Protein AF-A0A4S3M670-F1 (afdb_monomer)

Secondary structure (DSSP, 8-state):
------------------TT---HHHHHHHHHHHHTTT----HHHHHHHHHHHHHH-SS---HHHHHHHHHHHHHHS-HHHHHHHHHHHS-HHHHHHHHHHHHHHHGGGS---HHHHHHHHHHHHHHT--HHHHHHHHHHHHHHHHHHHHHHTT--

Nearest PDB structures (foldseek):
  2h5n-assembly1_B  TM=5.490E-01  e=9.319E-02  Porphyromonas gingivalis
  2h5n-assembly1_A  TM=4.723E-01  e=5.694E-02  Porphyromonas gingivalis
  7d5s-assembly1_A5  TM=3.230E-01  e=1.269E+00  Saccharomyces cerevisiae S288C
  4tth-assembly1_A  TM=3.029E-01  e=6.138E+00  Herpesvirus saimiri (strain 11)

Foldseek 3Di:
DDDDDDPPPPPPPPPPPLPLPDALLLLLVLLLCQLVPVDPDDPVLVVVSQVVSCVVDVDRDDVVVSSVSSVVDVVVDPPLSSLLSSLVNHDLVCLLVSLLVSLLSQCQVVDRDPSNVVSSVSSCVSSVHDPVSSVVSNVVSNVVNVVVVVVVVVVD

Solvent-accessible surface area (backbone atoms only — not comparable to full-atom values): 9397 Å² total; per-residue (Å²): 139,82,80,88,79,81,83,77,79,76,76,75,77,77,78,71,71,54,89,75,80,56,53,51,56,53,23,57,50,45,51,50,46,60,49,62,66,75,55,87,73,50,72,67,53,52,50,53,51,51,60,49,42,48,75,80,33,93,64,90,77,62,60,74,68,46,46,57,55,47,52,53,46,57,72,77,39,60,65,72,59,53,50,50,36,28,56,68,56,36,57,73,93,45,45,69,58,51,52,49,44,50,51,40,61,53,39,66,81,78,55,80,51,73,72,37,49,53,46,52,52,50,52,35,58,73,69,68,54,53,69,68,59,51,49,52,45,51,51,53,38,46,52,52,45,56,53,52,56,61,52,58,67,73,78,109

Structure (mmCIF, N/CA/C/O backbone):
data_AF-A0A4S3M670-F1
#
_entry.id   AF-A0A4S3M670-F1
#
loop_
_atom_site.group_PDB
_atom_site.id
_atom_site.type_symbol
_atom_site.label_atom_id
_atom_site.label_alt_id
_atom_site.label_comp_id
_atom_site.label_asym_id
_atom_site.label_entity_id
_atom_site.label_seq_id
_atom_site.pdbx_PDB_ins_code
_atom_site.Cartn_x
_atom_site.Cartn_y
_atom_site.Cartn_z
_atom_site.occupancy
_atom_site.B_iso_or_equiv
_atom_site.auth_seq_id
_atom_site.auth_comp_id
_atom_site.auth_asym_id
_atom_site.auth_atom_id
_atom_site.pdbx_PDB_model_num
ATOM 1 N N . MET A 1 1 ? -52.911 6.365 20.180 1.00 39.25 1 MET A N 1
ATOM 2 C CA . MET A 1 1 ? -53.461 5.958 18.875 1.00 39.25 1 MET A CA 1
ATOM 3 C C . MET A 1 1 ? -52.825 6.844 17.818 1.00 39.25 1 MET A C 1
ATOM 5 O O . MET A 1 1 ? -53.442 7.804 17.391 1.00 39.25 1 MET A O 1
ATOM 9 N N . ASP A 1 2 ? -51.511 6.790 17.601 1.00 36.81 2 ASP A N 1
ATOM 10 C CA . ASP A 1 2 ? -50.603 5.677 17.227 1.00 36.81 2 ASP A CA 1
ATOM 11 C C . ASP A 1 2 ? -50.295 5.711 15.724 1.00 36.81 2 ASP A C 1
ATOM 13 O O . ASP A 1 2 ? -51.214 5.761 14.911 1.00 36.81 2 ASP A O 1
ATOM 17 N N . GLY A 1 3 ? -48.997 5.630 15.402 1.00 34.16 3 GLY A N 1
ATOM 18 C CA . GLY A 1 3 ? -48.425 5.399 14.067 1.00 34.16 3 GLY A CA 1
ATOM 19 C C . GLY A 1 3 ? -48.052 6.694 13.345 1.00 34.16 3 GLY A C 1
ATOM 20 O O . GLY A 1 3 ? -48.911 7.340 12.766 1.00 34.16 3 GLY A O 1
ATOM 21 N N . ASP A 1 4 ? -46.827 7.219 13.391 1.00 45.38 4 ASP A N 1
ATOM 22 C CA . ASP A 1 4 ? -45.520 6.602 13.117 1.00 45.38 4 ASP A CA 1
ATOM 23 C C . ASP A 1 4 ? -45.454 5.927 11.737 1.00 45.38 4 ASP A C 1
ATOM 25 O O . ASP A 1 4 ? -45.804 4.759 11.581 1.00 45.38 4 ASP A O 1
ATOM 29 N N . GLN A 1 5 ? -44.994 6.676 10.729 1.00 40.50 5 GLN A N 1
ATOM 30 C CA . GLN A 1 5 ? -44.305 6.116 9.566 1.00 40.50 5 GLN A CA 1
ATOM 31 C C . GLN A 1 5 ? -43.136 7.026 9.187 1.00 40.50 5 GLN A C 1
ATOM 33 O O . GLN A 1 5 ? -43.223 7.905 8.330 1.00 40.50 5 GLN A O 1
ATOM 38 N N . MET A 1 6 ? -42.014 6.776 9.861 1.00 40.06 6 MET A N 1
ATOM 39 C CA . MET A 1 6 ? -40.680 7.095 9.374 1.00 40.06 6 MET A CA 1
ATOM 40 C C . MET A 1 6 ? -40.505 6.628 7.921 1.00 40.06 6 MET A C 1
ATOM 42 O O . MET A 1 6 ? -40.599 5.437 7.615 1.00 40.06 6 MET A O 1
ATOM 46 N N . SER A 1 7 ? -40.170 7.575 7.044 1.00 40.78 7 SER A N 1
ATOM 47 C CA . SER A 1 7 ? -39.572 7.296 5.742 1.00 40.78 7 SER A CA 1
ATOM 48 C C . SER A 1 7 ? -38.241 6.576 5.963 1.00 40.78 7 SER A C 1
ATOM 50 O O . SER A 1 7 ? -37.234 7.179 6.342 1.00 40.78 7 SER A O 1
ATOM 52 N N . LYS A 1 8 ? -38.248 5.255 5.778 1.00 38.00 8 LYS A N 1
ATOM 53 C CA . LYS A 1 8 ? -37.035 4.445 5.704 1.00 38.00 8 LYS A CA 1
ATOM 54 C C . LYS A 1 8 ? -36.347 4.781 4.387 1.00 38.00 8 LYS A C 1
ATOM 56 O O . LYS A 1 8 ? -36.668 4.213 3.346 1.00 38.00 8 LYS A O 1
ATOM 61 N N . ASN A 1 9 ? -35.392 5.705 4.448 1.00 37.16 9 ASN A N 1
ATOM 62 C CA . ASN A 1 9 ? -34.363 5.824 3.428 1.00 37.16 9 ASN A CA 1
ATOM 63 C C . ASN A 1 9 ? -33.608 4.493 3.384 1.00 37.16 9 ASN A C 1
ATOM 65 O O . ASN A 1 9 ? -32.710 4.240 4.187 1.00 37.16 9 ASN A O 1
ATOM 69 N N . ASN A 1 10 ? -34.005 3.629 2.452 1.00 33.03 10 ASN A N 1
ATOM 70 C CA . ASN A 1 10 ? -33.208 2.495 2.027 1.00 33.03 10 ASN A CA 1
ATOM 71 C C . ASN A 1 10 ? -31.921 3.062 1.422 1.00 33.03 10 ASN A C 1
ATOM 73 O O . ASN A 1 10 ? -31.874 3.405 0.243 1.00 33.03 10 ASN A O 1
ATOM 77 N N . MET A 1 11 ? -30.882 3.195 2.250 1.00 33.22 11 MET A N 1
ATOM 78 C CA . MET A 1 11 ? -29.506 3.272 1.779 1.00 33.22 11 MET A CA 1
ATOM 79 C C . MET A 1 11 ? -29.240 1.978 1.024 1.00 33.22 11 MET A C 1
ATOM 81 O O . MET A 1 11 ? -28.947 0.939 1.614 1.00 33.22 11 MET A O 1
ATOM 85 N N . THR A 1 12 ? -29.398 2.042 -0.292 1.00 31.69 12 THR A N 1
ATOM 86 C CA . THR A 1 12 ? -28.941 1.026 -1.225 1.00 31.69 12 THR A CA 1
ATOM 87 C C . THR A 1 12 ? -27.448 0.864 -0.989 1.00 31.69 12 THR A C 1
ATOM 89 O O . THR A 1 12 ? -26.640 1.660 -1.462 1.00 31.69 12 THR A O 1
ATOM 92 N N . THR A 1 13 ? -27.068 -0.133 -0.194 1.00 35.38 13 THR A N 1
ATOM 93 C CA . THR A 1 13 ? -25.680 -0.559 -0.087 1.00 35.38 13 THR A CA 1
ATOM 94 C C . THR A 1 13 ? -25.343 -1.155 -1.444 1.00 35.38 13 THR A C 1
ATOM 96 O O . THR A 1 13 ? -25.635 -2.320 -1.715 1.00 35.38 13 THR A O 1
ATOM 99 N N . ILE A 1 14 ? -24.820 -0.326 -2.347 1.00 32.34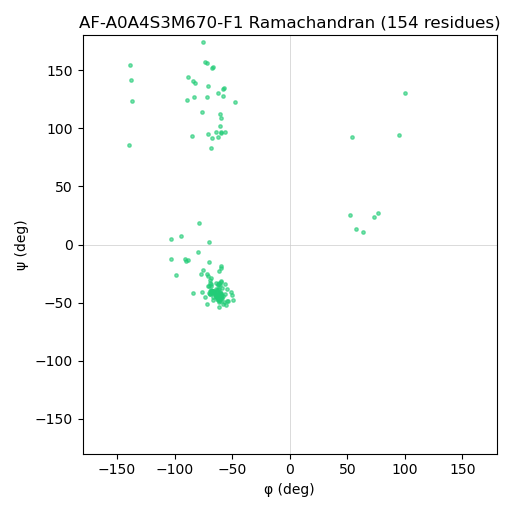 14 ILE A N 1
ATOM 100 C CA . ILE A 1 14 ? -24.240 -0.799 -3.595 1.00 32.34 14 ILE A CA 1
ATOM 101 C C . ILE A 1 14 ? -23.045 -1.644 -3.160 1.00 32.34 14 ILE A C 1
ATOM 103 O O . ILE A 1 14 ? -21.981 -1.121 -2.840 1.00 32.34 14 ILE A O 1
ATOM 107 N N . LYS A 1 15 ? -23.240 -2.963 -3.081 1.00 38.28 15 LYS A N 1
ATOM 108 C CA . LYS A 1 15 ? -22.137 -3.919 -3.050 1.00 38.28 15 LYS A CA 1
ATOM 109 C C . LYS A 1 15 ? -21.497 -3.863 -4.428 1.00 38.28 15 LYS A C 1
ATOM 111 O O . LYS A 1 15 ? -21.843 -4.643 -5.313 1.00 38.28 15 LYS A O 1
ATOM 116 N N . VAL A 1 16 ? -20.623 -2.882 -4.624 1.00 41.97 16 VAL A N 1
ATOM 117 C CA . VAL A 1 16 ? -19.669 -2.902 -5.725 1.00 41.97 16 VAL A CA 1
ATOM 118 C C . VAL A 1 16 ? -18.850 -4.164 -5.476 1.00 41.97 16 VAL A C 1
ATOM 120 O O . VAL A 1 16 ? -18.161 -4.265 -4.464 1.00 41.97 16 VAL A O 1
ATOM 123 N N . SER A 1 17 ? -19.040 -5.195 -6.300 1.00 44.81 17 SER A N 1
ATOM 124 C CA . SER A 1 17 ? -18.103 -6.316 -6.275 1.00 44.81 17 SER A CA 1
ATOM 125 C C . SER A 1 17 ? -16.742 -5.746 -6.672 1.00 44.81 17 SER A C 1
ATOM 127 O O . SER A 1 17 ? -16.700 -5.015 -7.666 1.00 44.81 17 SER A O 1
ATOM 129 N N . PRO A 1 18 ? -15.665 -6.019 -5.917 1.00 56.28 18 PRO A N 1
ATOM 130 C CA . PRO A 1 18 ? -14.344 -5.535 -6.290 1.00 56.28 18 PRO A CA 1
ATOM 131 C C . PRO A 1 18 ? -14.030 -6.079 -7.686 1.00 56.28 18 PRO A C 1
ATOM 133 O O . PRO A 1 18 ? -14.181 -7.282 -7.919 1.00 56.28 18 PRO A O 1
ATOM 136 N N . LEU A 1 19 ? -13.645 -5.213 -8.633 1.00 58.41 19 LEU A N 1
ATOM 137 C CA . LEU A 1 19 ? -13.409 -5.633 -10.023 1.00 58.41 19 LEU A CA 1
ATOM 138 C C . LEU A 1 19 ? -12.324 -6.698 -10.139 1.00 58.41 19 LEU A C 1
ATOM 140 O O . LEU A 1 19 ? -12.238 -7.393 -11.145 1.00 58.41 19 LEU A O 1
ATOM 144 N N . CYS A 1 20 ? -11.481 -6.796 -9.122 1.00 64.56 20 CYS A N 1
ATOM 145 C CA . CYS A 1 20 ? -10.234 -7.514 -9.187 1.00 64.56 20 CYS A CA 1
ATOM 146 C C . CYS A 1 20 ? -10.341 -9.004 -8.825 1.00 64.56 20 CYS A C 1
ATOM 148 O O . CYS A 1 20 ? -9.400 -9.751 -9.085 1.00 64.56 20 CYS A O 1
ATOM 150 N N . GLY A 1 21 ? -11.461 -9.462 -8.241 1.00 76.19 21 GLY A N 1
ATOM 151 C CA . GLY A 1 21 ? -11.602 -10.860 -7.801 1.00 76.19 21 GLY A CA 1
ATOM 152 C C . GLY A 1 21 ? -10.453 -11.324 -6.894 1.00 76.19 21 GLY A C 1
ATOM 153 O O . GLY A 1 21 ? -10.124 -12.510 -6.889 1.00 76.19 21 GLY A O 1
ATOM 154 N N . LEU A 1 22 ? -9.805 -10.376 -6.208 1.00 82.19 22 LEU A N 1
ATOM 155 C CA . LEU A 1 22 ? -8.671 -10.629 -5.333 1.00 82.19 22 LEU A CA 1
ATOM 156 C C . LEU A 1 22 ? -9.171 -11.039 -3.958 1.00 82.19 22 LEU A C 1
ATOM 158 O O . LEU A 1 22 ? -10.131 -10.460 -3.440 1.00 82.19 22 LEU A O 1
ATOM 162 N N . ASP A 1 23 ? -8.489 -12.003 -3.355 1.00 86.06 23 ASP A N 1
ATOM 163 C CA . ASP A 1 23 ? -8.567 -12.169 -1.910 1.00 86.06 23 ASP A CA 1
ATOM 164 C C . ASP A 1 23 ? -7.750 -11.084 -1.177 1.00 86.06 23 ASP A C 1
ATOM 166 O O . ASP A 1 23 ? -7.082 -10.243 -1.780 1.00 86.06 23 ASP A O 1
ATOM 170 N N . GLU A 1 24 ? -7.833 -11.062 0.154 1.00 85.00 24 GLU A N 1
ATOM 171 C CA . GLU A 1 24 ? -7.149 -10.057 0.975 1.00 85.00 24 GLU A CA 1
ATOM 172 C C . GLU A 1 24 ? -5.619 -10.106 0.833 1.00 85.00 24 GLU A C 1
ATOM 174 O O . GLU A 1 24 ? -4.969 -9.061 0.866 1.00 85.00 24 GLU A O 1
ATOM 179 N N . GLN A 1 25 ? -5.035 -11.288 0.638 1.00 82.94 25 GLN A N 1
ATOM 180 C CA . GLN A 1 25 ? -3.592 -11.456 0.482 1.00 82.94 25 GLN A CA 1
ATOM 181 C C . GLN A 1 25 ? -3.133 -10.952 -0.886 1.00 82.94 25 GLN A C 1
ATOM 183 O O . GLN A 1 25 ? -2.151 -10.213 -0.987 1.00 82.94 25 GLN A O 1
ATOM 188 N N . GLU A 1 26 ? -3.874 -11.315 -1.929 1.00 85.38 26 GLU A N 1
ATOM 189 C CA . GLU A 1 26 ? -3.654 -10.840 -3.286 1.00 85.38 26 GLU A CA 1
ATOM 190 C C . GLU A 1 26 ? -3.840 -9.320 -3.386 1.00 85.38 26 GLU A C 1
ATOM 192 O O . GLU A 1 26 ? -3.055 -8.661 -4.059 1.00 85.38 26 GLU A O 1
ATOM 197 N N . ALA A 1 27 ? -4.816 -8.739 -2.681 1.00 88.62 27 ALA A N 1
ATOM 198 C CA . ALA A 1 27 ? -5.033 -7.292 -2.637 1.00 88.62 27 ALA A CA 1
ATOM 199 C C . ALA A 1 27 ? -3.846 -6.543 -2.009 1.00 88.62 27 ALA A C 1
ATOM 201 O O . ALA A 1 27 ? -3.379 -5.548 -2.563 1.00 88.62 27 ALA A O 1
ATOM 202 N N . ILE A 1 28 ? -3.315 -7.040 -0.885 1.00 87.81 28 ILE A N 1
ATOM 203 C CA . ILE A 1 28 ? -2.117 -6.474 -0.239 1.00 87.81 28 ILE A CA 1
ATOM 204 C C . ILE A 1 28 ? -0.917 -6.530 -1.192 1.00 87.81 28 ILE A C 1
ATOM 206 O O . ILE A 1 28 ? -0.179 -5.554 -1.330 1.00 87.81 28 ILE A O 1
ATOM 210 N N . MET A 1 29 ? -0.743 -7.660 -1.877 1.00 85.44 29 MET A N 1
ATOM 211 C CA . MET A 1 29 ? 0.348 -7.842 -2.828 1.00 85.44 29 MET A CA 1
ATOM 212 C C . MET A 1 29 ? 0.198 -7.004 -4.094 1.00 85.44 29 MET A C 1
ATOM 214 O O . MET A 1 29 ? 1.192 -6.495 -4.605 1.00 85.44 29 MET A O 1
ATOM 218 N N . CYS A 1 30 ? -1.028 -6.814 -4.574 1.00 87.75 30 CYS A N 1
ATOM 219 C CA . CYS A 1 30 ? -1.314 -5.959 -5.717 1.00 87.75 30 CYS A CA 1
ATOM 220 C C . CYS A 1 30 ? -0.945 -4.499 -5.413 1.00 87.75 30 CYS A C 1
ATOM 222 O O . CYS A 1 30 ? -0.296 -3.856 -6.232 1.00 87.75 30 CYS A O 1
ATOM 224 N N . LEU A 1 31 ? -1.256 -3.998 -4.210 1.00 89.50 31 LEU A N 1
ATOM 225 C CA . LEU A 1 31 ? -0.841 -2.654 -3.785 1.00 89.50 31 LEU A CA 1
ATOM 226 C C . LEU A 1 31 ? 0.683 -2.493 -3.781 1.00 89.50 31 LEU A C 1
ATOM 228 O O . LEU A 1 31 ? 1.190 -1.506 -4.304 1.00 89.50 31 LEU A O 1
ATOM 232 N N . ALA A 1 32 ? 1.415 -3.475 -3.249 1.00 85.12 32 ALA A N 1
ATOM 233 C CA . ALA A 1 32 ? 2.877 -3.465 -3.287 1.00 85.12 32 ALA A CA 1
ATOM 234 C C . ALA A 1 32 ? 3.421 -3.455 -4.726 1.00 85.12 32 ALA A C 1
ATOM 236 O O . ALA A 1 32 ? 4.352 -2.716 -5.035 1.00 85.12 32 ALA A O 1
ATOM 237 N N . TYR A 1 33 ? 2.804 -4.237 -5.616 1.00 83.44 33 TYR A N 1
ATOM 238 C CA . TYR A 1 33 ? 3.172 -4.315 -7.031 1.00 83.44 33 TYR A CA 1
ATOM 239 C C . TYR A 1 33 ? 2.968 -2.998 -7.784 1.00 83.44 33 TYR A C 1
ATOM 241 O O . TYR A 1 33 ? 3.791 -2.637 -8.624 1.00 83.44 33 TYR A O 1
ATOM 249 N N . ILE A 1 34 ? 1.898 -2.267 -7.467 1.00 85.88 34 ILE A N 1
ATOM 250 C CA . ILE A 1 34 ? 1.614 -0.959 -8.067 1.00 85.88 34 ILE A CA 1
ATOM 251 C C . ILE A 1 34 ? 2.654 0.074 -7.646 1.00 85.88 34 ILE A C 1
ATOM 253 O O . ILE A 1 34 ? 3.171 0.796 -8.495 1.00 85.88 34 ILE A O 1
ATOM 257 N N . ILE A 1 35 ? 2.955 0.138 -6.348 1.00 82.56 35 ILE A N 1
ATOM 258 C CA . ILE A 1 35 ? 3.837 1.170 -5.802 1.00 82.56 35 ILE A CA 1
ATOM 259 C C . ILE A 1 35 ? 5.264 0.998 -6.319 1.00 82.56 35 ILE A C 1
ATOM 261 O O . ILE A 1 35 ? 5.865 1.975 -6.737 1.00 82.56 35 ILE A O 1
ATOM 265 N N . MET A 1 36 ? 5.774 -0.232 -6.401 1.00 74.62 36 MET A N 1
ATOM 266 C CA . MET A 1 36 ? 7.133 -0.493 -6.895 1.00 74.62 36 MET A CA 1
ATOM 267 C C . MET A 1 36 ? 7.271 -0.455 -8.429 1.00 74.62 36 MET A C 1
ATOM 269 O O . MET A 1 36 ? 8.214 -1.004 -8.997 1.00 74.62 36 MET A O 1
ATOM 273 N N . GLY A 1 37 ? 6.312 0.152 -9.130 1.00 67.31 37 GLY A N 1
ATOM 274 C CA . GLY A 1 37 ? 6.502 0.581 -10.514 1.00 67.31 37 GLY A CA 1
ATOM 275 C C . GLY A 1 37 ? 6.540 -0.521 -11.577 1.00 67.31 37 GLY A C 1
ATOM 276 O O . GLY A 1 37 ? 7.077 -0.302 -12.660 1.00 67.31 37 GLY A O 1
ATOM 277 N N . THR A 1 38 ? 5.950 -1.701 -11.352 1.00 60.97 38 THR A N 1
ATOM 278 C CA . THR A 1 38 ? 5.971 -2.845 -12.307 1.00 60.97 38 THR A CA 1
ATOM 279 C C . THR A 1 38 ? 7.373 -3.329 -12.706 1.00 60.97 38 THR A C 1
ATOM 281 O O . THR A 1 38 ? 7.529 -4.096 -13.660 1.00 60.97 38 THR A O 1
ATOM 284 N N . HIS A 1 39 ? 8.412 -2.895 -11.993 1.00 53.91 39 HIS A N 1
ATOM 285 C CA . HIS A 1 39 ? 9.781 -3.313 -12.253 1.00 53.91 39 HIS A CA 1
ATOM 286 C C . HIS A 1 39 ? 9.973 -4.775 -11.822 1.00 53.91 39 HIS A C 1
ATOM 288 O O . HIS A 1 39 ? 9.233 -5.303 -10.988 1.00 53.91 39 HIS A O 1
ATOM 294 N N . ASN A 1 40 ? 10.962 -5.457 -12.406 1.00 58.31 40 ASN A N 1
ATOM 295 C CA . ASN A 1 40 ? 11.312 -6.808 -11.975 1.00 58.31 40 ASN A CA 1
ATOM 296 C C . ASN A 1 40 ? 11.742 -6.763 -10.508 1.00 58.31 40 ASN A C 1
ATOM 298 O O . ASN A 1 40 ? 12.791 -6.205 -10.196 1.00 58.31 40 ASN A O 1
ATOM 302 N N . PHE A 1 41 ? 10.939 -7.371 -9.639 1.00 60.97 41 PHE A N 1
ATOM 303 C CA . PHE A 1 41 ? 11.259 -7.508 -8.229 1.00 60.97 41 PHE A CA 1
ATOM 304 C C . PHE A 1 41 ? 12.594 -8.236 -8.077 1.00 60.97 41 PHE A C 1
ATOM 306 O O . PHE A 1 41 ? 12.827 -9.283 -8.695 1.00 60.97 41 PHE A O 1
ATOM 313 N N . THR A 1 42 ? 13.452 -7.724 -7.207 1.00 66.75 42 THR A N 1
ATOM 314 C CA . THR A 1 42 ? 14.607 -8.472 -6.720 1.00 66.75 42 THR A CA 1
ATOM 315 C C . THR A 1 42 ? 14.140 -9.658 -5.865 1.00 66.75 42 THR A C 1
ATOM 317 O O . THR A 1 42 ? 13.077 -9.607 -5.234 1.00 66.75 42 THR A O 1
ATOM 320 N N . PRO A 1 43 ? 14.917 -10.752 -5.785 1.00 65.38 43 PRO A N 1
ATOM 321 C CA . PRO A 1 43 ? 14.596 -11.859 -4.889 1.00 65.38 43 PRO A CA 1
ATOM 322 C C . PRO A 1 43 ? 14.447 -11.435 -3.418 1.00 65.38 43 PRO A C 1
ATOM 324 O O . PRO A 1 43 ? 13.617 -12.005 -2.707 1.00 65.38 43 PRO A O 1
ATOM 327 N N . GLU A 1 44 ? 15.213 -10.442 -2.942 1.00 66.38 44 GLU A N 1
ATOM 328 C CA . GLU A 1 44 ? 15.055 -9.915 -1.580 1.00 66.38 44 GLU A CA 1
ATOM 329 C C . GLU A 1 44 ? 13.692 -9.253 -1.363 1.00 66.38 44 GLU A C 1
ATOM 331 O O . GLU A 1 44 ? 13.046 -9.507 -0.341 1.00 66.38 44 GLU A O 1
ATOM 336 N N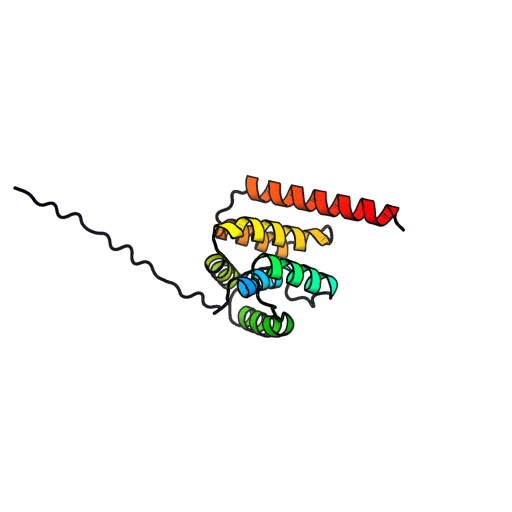 . GLU A 1 45 ? 13.227 -8.457 -2.327 1.00 66.88 45 GLU A N 1
ATOM 337 C CA . GLU A 1 45 ? 11.904 -7.840 -2.282 1.00 66.88 45 GLU A CA 1
ATOM 338 C C . GLU A 1 45 ? 10.828 -8.921 -2.250 1.00 66.88 45 GLU A C 1
ATOM 340 O O . GLU A 1 45 ? 10.046 -8.959 -1.300 1.00 66.88 45 GLU A O 1
ATOM 345 N N . ILE A 1 46 ? 10.833 -9.861 -3.207 1.00 68.75 46 ILE A N 1
ATOM 346 C CA . ILE A 1 46 ? 9.875 -10.983 -3.258 1.00 68.75 46 ILE A CA 1
ATOM 347 C C . ILE A 1 46 ? 9.799 -11.691 -1.900 1.00 68.75 46 ILE A C 1
ATOM 349 O O . ILE A 1 46 ? 8.708 -11.898 -1.369 1.00 68.75 46 ILE A O 1
ATOM 353 N N . ASN A 1 47 ? 10.944 -12.014 -1.296 1.00 69.44 47 ASN A N 1
ATOM 354 C CA . ASN A 1 47 ? 10.995 -12.698 -0.004 1.00 69.44 47 ASN A CA 1
ATOM 355 C C . ASN A 1 47 ? 10.418 -11.852 1.141 1.00 69.44 47 ASN A C 1
ATOM 357 O O . ASN A 1 47 ? 9.671 -12.376 1.974 1.00 69.44 47 ASN A O 1
ATOM 361 N N . SER A 1 48 ? 10.727 -10.554 1.184 1.00 70.12 48 SER A N 1
ATOM 362 C CA . SER A 1 48 ? 10.157 -9.618 2.163 1.00 70.12 48 SER A CA 1
ATOM 363 C C . SER A 1 48 ? 8.632 -9.552 2.032 1.00 70.12 48 SER A C 1
ATOM 365 O O . SER A 1 48 ? 7.895 -9.650 3.022 1.00 70.12 48 SER A O 1
ATOM 367 N N . TYR A 1 49 ? 8.154 -9.507 0.789 1.00 70.75 49 TYR A N 1
ATOM 368 C CA . TYR A 1 49 ? 6.745 -9.453 0.445 1.00 70.75 49 TYR A CA 1
ATOM 369 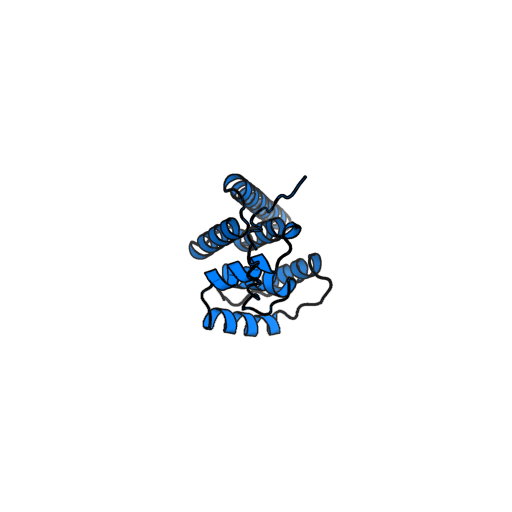C C . TYR A 1 49 ? 5.984 -10.734 0.814 1.00 70.75 49 TYR A C 1
ATOM 371 O O . TYR A 1 49 ? 4.934 -10.672 1.461 1.00 70.75 49 TYR A O 1
ATOM 379 N N . GLN A 1 50 ? 6.542 -11.910 0.521 1.00 69.94 50 GLN A N 1
ATOM 380 C CA . GLN A 1 50 ? 5.955 -13.191 0.938 1.00 69.94 50 GLN A CA 1
ATOM 381 C C . GLN A 1 50 ? 5.930 -13.344 2.455 1.00 69.94 50 GLN A C 1
ATOM 383 O O . GLN A 1 50 ? 4.920 -13.773 3.021 1.00 69.94 50 GLN A O 1
ATOM 388 N N . ALA A 1 51 ? 7.027 -12.993 3.131 1.00 72.38 51 ALA A N 1
ATOM 389 C CA . ALA A 1 51 ? 7.113 -13.068 4.584 1.00 72.38 51 ALA A CA 1
ATOM 390 C C . ALA A 1 51 ? 6.060 -12.179 5.259 1.00 72.38 51 ALA A C 1
ATOM 392 O O . ALA A 1 51 ? 5.510 -12.549 6.296 1.00 72.38 51 ALA A O 1
ATOM 393 N N . MET A 1 52 ? 5.751 -11.029 4.660 1.00 69.75 52 MET A N 1
ATOM 394 C CA . MET A 1 52 ? 4.695 -10.131 5.110 1.00 69.75 52 MET A CA 1
ATOM 395 C C . MET A 1 52 ? 3.300 -10.690 4.840 1.00 69.75 52 MET A C 1
ATOM 397 O O . MET A 1 52 ? 2.486 -10.751 5.758 1.00 69.75 52 MET A O 1
ATOM 401 N N . ALA A 1 53 ? 3.021 -11.119 3.608 1.00 67.88 53 ALA A N 1
ATOM 402 C CA . ALA A 1 53 ? 1.721 -11.660 3.222 1.00 67.88 53 ALA A CA 1
ATOM 403 C C . ALA A 1 53 ? 1.311 -12.825 4.146 1.00 67.88 53 ALA A C 1
ATOM 405 O O . ALA A 1 53 ? 0.171 -12.886 4.608 1.00 67.88 53 ALA A O 1
ATOM 406 N N . ARG A 1 54 ? 2.284 -13.666 4.531 1.00 69.81 54 ARG A N 1
ATOM 407 C CA . ARG A 1 54 ? 2.126 -14.759 5.509 1.00 69.81 54 ARG A CA 1
ATOM 408 C C . ARG A 1 54 ? 1.729 -14.304 6.925 1.00 69.81 54 ARG A C 1
ATOM 410 O O . ARG A 1 54 ? 1.181 -15.095 7.686 1.00 69.81 54 ARG A O 1
ATOM 417 N N . LYS A 1 55 ? 2.001 -13.052 7.318 1.00 69.38 55 LYS A N 1
ATOM 418 C CA . LYS A 1 55 ? 1.576 -12.497 8.622 1.00 69.38 55 LYS A CA 1
ATOM 419 C C . LYS A 1 55 ? 0.099 -12.114 8.641 1.00 69.38 55 LYS A C 1
ATOM 421 O O . LYS A 1 55 ? -0.501 -12.087 9.714 1.00 69.38 55 LYS A O 1
ATOM 426 N N . PHE A 1 56 ? -0.474 -11.811 7.478 1.00 64.62 56 PHE A N 1
ATOM 427 C CA . PHE A 1 56 ? -1.877 -11.415 7.345 1.00 64.62 56 PHE A CA 1
ATOM 428 C C . PHE A 1 56 ? -2.775 -12.571 6.902 1.00 64.62 56 PHE A C 1
ATOM 430 O O . PHE A 1 56 ? -3.957 -12.582 7.243 1.00 64.62 56 PHE A O 1
ATOM 437 N N . CYS A 1 57 ? -2.221 -13.556 6.193 1.00 61.81 57 CYS A N 1
ATOM 438 C CA . CYS A 1 57 ? -2.943 -14.723 5.701 1.00 61.81 57 CYS A CA 1
ATOM 439 C C . CYS A 1 57 ? -2.121 -16.005 5.878 1.00 61.81 57 CYS A C 1
ATOM 441 O O . CYS A 1 57 ? -0.912 -16.025 5.688 1.00 61.81 57 CYS A O 1
ATOM 443 N N . SER A 1 58 ? -2.795 -17.098 6.240 1.00 57.25 58 SER A N 1
ATOM 444 C CA . SER A 1 58 ? -2.172 -18.402 6.502 1.00 57.25 58 SER A CA 1
ATOM 445 C C . SER A 1 58 ? -1.846 -19.204 5.238 1.00 57.25 58 SER A C 1
ATOM 447 O O . SER A 1 58 ? -1.264 -20.281 5.343 1.00 57.25 58 SER A O 1
ATOM 449 N N . ALA A 1 59 ? -2.271 -18.730 4.065 1.00 61.75 59 ALA A N 1
ATOM 450 C CA . ALA A 1 59 ? -2.072 -19.415 2.798 1.00 61.75 59 ALA A CA 1
ATOM 451 C C . ALA A 1 59 ? -0.734 -19.022 2.160 1.00 61.75 59 ALA A C 1
ATOM 453 O O . ALA A 1 59 ? -0.265 -17.883 2.251 1.00 61.75 59 ALA A O 1
ATOM 454 N N . GLU A 1 60 ? -0.106 -19.998 1.515 1.00 65.69 60 GLU A N 1
ATOM 455 C CA . GLU A 1 60 ? 1.100 -19.776 0.736 1.00 65.69 60 GLU A CA 1
ATOM 456 C C . GLU A 1 60 ? 0.718 -19.107 -0.589 1.00 65.69 60 GLU A C 1
ATOM 458 O O . GLU A 1 60 ? -0.003 -19.687 -1.399 1.00 65.69 60 GLU A O 1
ATOM 463 N N . LEU A 1 61 ? 1.160 -17.862 -0.782 1.00 68.38 61 LEU A N 1
ATOM 464 C CA . LEU A 1 61 ? 0.905 -17.110 -2.006 1.00 68.38 61 LEU A CA 1
ATOM 465 C C . LEU A 1 61 ? 2.016 -17.369 -3.022 1.00 68.38 61 LEU A C 1
ATOM 467 O O . LEU A 1 61 ? 3.193 -17.123 -2.749 1.00 68.38 61 LEU A O 1
ATOM 471 N N . ASP A 1 62 ? 1.625 -17.812 -4.211 1.00 71.69 62 ASP A N 1
ATOM 472 C CA . ASP A 1 62 ? 2.525 -17.949 -5.351 1.00 71.69 62 ASP A CA 1
ATOM 473 C C . ASP A 1 62 ? 2.636 -16.607 -6.086 1.00 71.69 62 ASP A C 1
ATOM 475 O O . ASP A 1 62 ? 1.823 -16.277 -6.951 1.00 71.69 62 ASP A O 1
ATOM 479 N N . LEU A 1 63 ? 3.647 -15.815 -5.717 1.00 66.50 63 LEU A N 1
ATOM 480 C CA . LEU A 1 63 ? 3.846 -14.475 -6.275 1.00 66.50 63 LEU A CA 1
ATOM 481 C C . LEU A 1 63 ? 4.036 -14.463 -7.788 1.00 66.50 63 LEU A C 1
ATOM 483 O O . LEU A 1 63 ? 3.601 -13.512 -8.428 1.00 66.50 63 LEU A O 1
ATOM 487 N N . MET A 1 64 ? 4.639 -15.509 -8.355 1.00 67.12 64 MET A N 1
ATOM 488 C CA . MET A 1 64 ? 4.852 -15.589 -9.800 1.00 67.12 64 MET A CA 1
ATOM 489 C C . MET A 1 64 ? 3.514 -15.718 -10.531 1.00 67.12 64 MET A C 1
ATOM 491 O O . MET A 1 64 ? 3.297 -15.053 -11.536 1.00 67.12 64 MET A O 1
ATOM 495 N N . LYS A 1 65 ? 2.571 -16.501 -9.988 1.00 71.50 65 LYS A N 1
ATOM 496 C CA . LYS A 1 65 ? 1.204 -16.572 -10.534 1.00 71.50 65 LYS A CA 1
ATOM 497 C C . LYS A 1 65 ? 0.426 -15.273 -10.343 1.00 71.50 65 LYS A C 1
ATOM 499 O O . LYS A 1 65 ? -0.374 -14.902 -11.199 1.00 71.50 65 LYS A O 1
ATOM 504 N N . CYS A 1 66 ? 0.635 -14.590 -9.220 1.00 76.69 66 CYS A N 1
ATOM 505 C CA . CYS A 1 66 ? -0.007 -13.305 -8.966 1.00 76.69 66 CYS A CA 1
ATOM 506 C C . CYS A 1 66 ? 0.536 -12.198 -9.880 1.00 76.69 66 CYS A C 1
ATOM 508 O O . CYS A 1 66 ? -0.220 -11.303 -10.238 1.00 76.69 66 CYS A O 1
ATOM 510 N N . GLN A 1 67 ? 1.804 -12.270 -10.290 1.00 75.44 67 GLN A N 1
ATOM 511 C CA . GLN A 1 67 ? 2.433 -11.267 -11.146 1.00 75.44 67 GLN A CA 1
ATOM 512 C C . GLN A 1 67 ? 1.722 -11.132 -12.495 1.00 75.44 67 GLN A C 1
ATOM 514 O O . GLN A 1 67 ? 1.378 -10.014 -12.872 1.00 75.44 67 GLN A O 1
ATOM 519 N N . ASP A 1 68 ? 1.438 -12.243 -13.179 1.00 79.19 68 ASP A N 1
ATOM 520 C CA . ASP A 1 68 ? 0.709 -12.219 -14.456 1.00 79.19 68 ASP A CA 1
ATOM 521 C C . ASP A 1 68 ? -0.697 -11.624 -14.277 1.00 79.19 68 ASP A C 1
ATOM 523 O O . ASP A 1 68 ? -1.108 -10.735 -15.023 1.00 79.19 68 ASP A O 1
ATOM 527 N N . LYS A 1 69 ? -1.402 -12.037 -13.213 1.00 82.62 69 LYS A N 1
ATOM 528 C CA . LYS A 1 69 ? -2.731 -11.515 -12.856 1.00 82.62 69 LYS A CA 1
ATOM 529 C C . LYS A 1 69 ? -2.699 -10.004 -12.602 1.00 82.62 69 LYS A C 1
ATOM 531 O O . LYS A 1 69 ? -3.561 -9.280 -13.093 1.00 82.62 69 LYS A O 1
ATOM 536 N N . PHE A 1 70 ? -1.716 -9.513 -11.848 1.00 85.31 70 PHE A N 1
ATOM 537 C CA . PHE A 1 70 ? -1.573 -8.085 -11.557 1.00 85.31 70 PHE A CA 1
ATOM 538 C C . PHE A 1 70 ? -1.193 -7.293 -12.804 1.00 85.31 70 PHE A C 1
ATOM 540 O O . PHE A 1 70 ? -1.732 -6.210 -13.019 1.00 85.31 70 PHE A O 1
ATOM 547 N N . HIS A 1 71 ? -0.315 -7.840 -13.645 1.00 81.81 71 HIS A N 1
ATOM 548 C CA . HIS A 1 71 ? 0.083 -7.211 -14.897 1.00 81.81 71 HIS A CA 1
ATOM 549 C C . HIS A 1 71 ? -1.109 -7.053 -15.851 1.00 81.81 71 HIS A C 1
ATOM 551 O O . HIS A 1 71 ? -1.335 -5.964 -16.378 1.00 81.81 71 HIS A O 1
ATOM 557 N N . ASP A 1 72 ? -1.9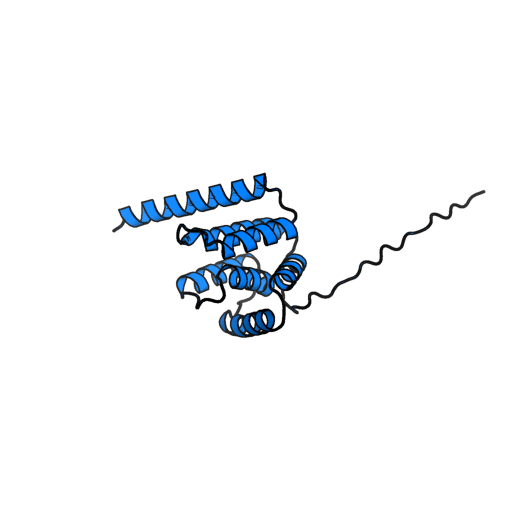19 -8.103 -16.010 1.00 81.88 72 ASP A N 1
ATOM 558 C CA . ASP A 1 72 ? -3.155 -8.055 -16.795 1.00 81.88 72 ASP A CA 1
ATOM 559 C C . ASP A 1 72 ? -4.130 -7.004 -16.250 1.00 81.88 72 ASP A C 1
ATOM 561 O O . ASP A 1 72 ? -4.646 -6.177 -17.003 1.00 81.88 72 ASP A O 1
ATOM 565 N N . MET A 1 73 ? -4.329 -6.967 -14.931 1.00 82.25 73 MET A N 1
ATOM 566 C CA . MET A 1 73 ? -5.197 -5.971 -14.305 1.00 82.25 73 MET A CA 1
ATOM 567 C C . MET A 1 73 ? -4.721 -4.534 -14.536 1.00 82.25 73 MET A C 1
ATOM 569 O O . MET A 1 73 ? -5.544 -3.665 -14.817 1.00 82.25 73 MET A O 1
ATOM 573 N N . LEU A 1 74 ? -3.416 -4.277 -14.411 1.00 80.75 74 LEU A N 1
ATOM 574 C CA . LEU A 1 74 ? -2.832 -2.945 -14.591 1.00 80.75 74 LEU A CA 1
ATOM 575 C C . LEU A 1 74 ? -2.837 -2.491 -16.050 1.00 80.75 74 LEU A C 1
ATOM 577 O O . LEU A 1 74 ? -2.914 -1.295 -16.323 1.00 80.75 74 LEU A O 1
ATOM 581 N N . ARG A 1 75 ? -2.803 -3.433 -16.996 1.00 79.12 75 ARG A N 1
ATOM 582 C CA . ARG A 1 75 ? -3.028 -3.145 -18.415 1.00 79.12 75 ARG A CA 1
ATOM 583 C C . ARG A 1 75 ? -4.483 -2.754 -18.681 1.00 79.12 75 ARG A C 1
ATOM 585 O O . ARG A 1 75 ? -4.742 -1.822 -19.442 1.00 79.12 75 ARG A O 1
ATOM 592 N N . ASP A 1 76 ? -5.424 -3.469 -18.072 1.00 77.38 76 ASP A N 1
ATOM 593 C CA . ASP A 1 76 ? -6.844 -3.378 -18.422 1.00 77.38 76 ASP A CA 1
ATOM 594 C C . ASP A 1 76 ? -7.596 -2.303 -17.604 1.00 77.38 76 ASP A C 1
ATOM 596 O O . ASP A 1 76 ? -8.710 -1.889 -17.960 1.00 77.38 76 ASP A O 1
ATOM 600 N N . HIS A 1 77 ? -7.002 -1.806 -16.514 1.00 77.69 77 HIS A N 1
ATOM 601 C CA . HIS A 1 77 ? -7.614 -0.845 -15.596 1.00 77.69 77 HIS A CA 1
ATOM 602 C C . HIS A 1 77 ? -6.643 0.244 -15.123 1.00 77.69 77 HIS A C 1
ATOM 604 O O . HIS A 1 77 ? -5.438 0.056 -15.045 1.00 77.69 77 HIS A O 1
ATOM 610 N N . LYS A 1 78 ? -7.193 1.405 -14.741 1.00 83.38 78 LYS A N 1
ATOM 611 C CA . LYS A 1 78 ? -6.412 2.482 -14.114 1.00 83.38 78 LYS A CA 1
ATOM 612 C C . LYS A 1 78 ? -5.988 2.092 -12.696 1.00 83.38 78 LYS A C 1
ATOM 614 O O . LYS A 1 78 ? -6.838 1.654 -11.916 1.00 83.38 78 LYS A O 1
ATOM 619 N N . ASN A 1 79 ? -4.734 2.374 -12.343 1.00 84.56 79 ASN A N 1
ATOM 620 C CA . ASN A 1 79 ? -4.149 2.090 -11.025 1.00 84.56 79 ASN A CA 1
ATOM 621 C C . ASN A 1 79 ? -5.010 2.615 -9.869 1.00 84.56 79 ASN A C 1
ATOM 623 O O . ASN A 1 79 ? -5.243 1.892 -8.908 1.00 84.56 79 ASN A O 1
ATOM 627 N N . GLU A 1 80 ? -5.578 3.817 -10.001 1.00 86.62 80 GLU A N 1
ATOM 628 C CA . GLU A 1 80 ? -6.456 4.414 -8.983 1.00 86.62 80 GLU A CA 1
ATOM 629 C C . GLU A 1 80 ? -7.652 3.525 -8.627 1.00 86.62 80 GLU A C 1
ATOM 631 O O . GLU A 1 80 ? -8.003 3.349 -7.459 1.00 86.62 80 GLU A O 1
ATOM 636 N N . LYS A 1 81 ? -8.270 2.923 -9.646 1.00 88.81 81 LYS A N 1
ATOM 637 C CA . LYS A 1 81 ? -9.424 2.043 -9.472 1.00 88.81 81 LYS A CA 1
ATOM 638 C C . LYS A 1 81 ? -9.019 0.745 -8.780 1.00 88.81 81 LYS A C 1
ATOM 640 O O . LYS A 1 81 ? -9.719 0.283 -7.886 1.00 88.81 81 LYS A O 1
ATOM 645 N N . ILE A 1 82 ? -7.882 0.179 -9.184 1.00 89.81 82 ILE A N 1
ATOM 646 C CA . ILE A 1 82 ? -7.351 -1.057 -8.601 1.00 89.81 82 ILE A CA 1
ATOM 647 C C . ILE A 1 82 ? -6.992 -0.833 -7.132 1.00 89.81 82 ILE A C 1
ATOM 649 O O . ILE A 1 82 ? -7.354 -1.654 -6.292 1.00 89.81 82 ILE A O 1
ATOM 653 N N . ILE A 1 83 ? -6.345 0.290 -6.808 1.00 91.81 83 ILE A N 1
ATOM 654 C CA . ILE A 1 83 ? -5.993 0.660 -5.433 1.00 91.81 83 ILE A CA 1
ATOM 655 C C . ILE A 1 83 ? -7.247 0.725 -4.564 1.00 91.81 83 ILE A C 1
ATOM 657 O O . ILE A 1 83 ? -7.310 0.062 -3.528 1.00 91.81 83 ILE A O 1
ATOM 661 N N . LYS A 1 84 ? -8.269 1.463 -5.011 1.00 92.06 84 LYS A N 1
ATOM 662 C CA . LYS A 1 84 ? -9.549 1.574 -4.304 1.00 92.06 84 LYS A CA 1
ATOM 663 C C . LYS A 1 84 ? -10.164 0.206 -4.016 1.00 92.06 84 LYS A C 1
ATOM 665 O O . LYS A 1 84 ? -10.564 -0.066 -2.883 1.00 92.06 84 LYS A O 1
ATOM 670 N N . ASP A 1 85 ? -10.223 -0.657 -5.025 1.00 91.06 85 ASP A N 1
ATOM 671 C CA . ASP A 1 85 ? -10.805 -1.991 -4.890 1.00 91.06 85 ASP A CA 1
ATOM 672 C C . ASP A 1 85 ? -9.986 -2.865 -3.929 1.00 91.06 85 ASP A C 1
ATOM 674 O O . ASP A 1 85 ? -10.561 -3.534 -3.070 1.00 91.06 85 ASP A O 1
ATOM 678 N N . CYS A 1 86 ? -8.651 -2.803 -3.990 1.00 91.81 86 CYS A N 1
ATOM 679 C CA . CYS A 1 86 ? -7.780 -3.521 -3.057 1.00 91.81 86 CYS A CA 1
ATOM 680 C C . CYS A 1 86 ? -8.026 -3.084 -1.605 1.00 91.81 86 CYS A C 1
ATOM 682 O O . CYS A 1 86 ? -8.166 -3.927 -0.718 1.00 91.81 86 CYS A O 1
ATOM 684 N N . ILE A 1 87 ? -8.153 -1.778 -1.349 1.00 92.56 87 ILE A N 1
ATOM 685 C CA . ILE A 1 87 ? -8.429 -1.251 -0.003 1.00 92.56 87 ILE A CA 1
ATOM 686 C C . ILE A 1 87 ? -9.802 -1.695 0.520 1.00 92.56 87 ILE A C 1
ATOM 688 O O . ILE A 1 87 ? -9.952 -1.947 1.720 1.00 92.56 87 ILE A O 1
ATOM 692 N N . GLN A 1 88 ? -10.800 -1.850 -0.354 1.00 91.38 88 GLN A N 1
ATOM 693 C CA . GLN A 1 88 ? -12.117 -2.364 0.035 1.00 91.38 88 GLN A CA 1
ATOM 694 C C . GLN A 1 88 ? -12.088 -3.840 0.440 1.00 91.38 88 GLN A C 1
ATOM 696 O O . GLN A 1 88 ? -12.827 -4.224 1.348 1.00 91.38 88 GLN A O 1
ATOM 701 N N . VAL A 1 89 ? -11.236 -4.650 -0.195 1.00 90.38 89 VAL A N 1
ATOM 702 C CA . VAL A 1 89 ? -11.051 -6.069 0.151 1.00 90.38 89 VAL A CA 1
ATOM 703 C C . VAL A 1 89 ? -10.328 -6.224 1.493 1.00 90.38 89 VAL A C 1
ATOM 705 O O . VAL A 1 89 ? -10.648 -7.125 2.271 1.00 90.38 89 VAL A O 1
ATOM 708 N N . ILE A 1 90 ? -9.386 -5.328 1.800 1.00 88.88 90 ILE A N 1
ATOM 709 C CA . ILE A 1 90 ? -8.612 -5.367 3.044 1.00 88.88 90 ILE A CA 1
ATOM 710 C C . ILE A 1 90 ? -9.484 -4.972 4.240 1.00 88.88 90 ILE A C 1
ATOM 712 O O . ILE A 1 90 ? -10.090 -3.892 4.278 1.00 88.88 90 ILE A O 1
ATOM 716 N N . ARG A 1 91 ? -9.495 -5.829 5.270 1.00 89.31 91 ARG A N 1
ATOM 717 C CA . ARG A 1 91 ? -10.203 -5.573 6.528 1.00 89.31 91 ARG A CA 1
ATOM 718 C C . ARG A 1 91 ? -9.694 -4.286 7.161 1.00 89.31 91 ARG A C 1
ATOM 720 O O . ARG A 1 91 ? -8.494 -4.089 7.331 1.00 89.31 91 ARG A O 1
ATOM 727 N N . GLU A 1 92 ? -10.627 -3.449 7.602 1.00 90.88 92 GLU A N 1
ATOM 728 C CA . GLU A 1 92 ? -10.355 -2.103 8.118 1.00 90.88 92 GLU A CA 1
ATOM 729 C C . GLU A 1 92 ? -9.256 -2.068 9.191 1.00 90.88 92 GLU A C 1
ATOM 731 O O . GLU A 1 92 ? -8.321 -1.278 9.095 1.00 90.88 92 GLU A O 1
ATOM 736 N N . LYS A 1 93 ? -9.288 -3.016 10.140 1.00 89.38 93 LYS A N 1
ATOM 737 C CA . LYS A 1 93 ? -8.278 -3.148 11.206 1.00 89.38 93 LYS A CA 1
ATOM 738 C C . LYS A 1 93 ? -6.839 -3.371 10.718 1.00 89.38 93 LYS A C 1
ATOM 740 O O . LYS A 1 93 ? -5.917 -3.202 11.508 1.00 89.38 93 LYS A O 1
ATOM 745 N N . TYR A 1 94 ? -6.642 -3.794 9.470 1.00 89.25 94 TYR A N 1
ATOM 746 C CA . TYR A 1 94 ? -5.324 -4.047 8.886 1.00 89.25 94 TYR A CA 1
ATOM 747 C C . TYR A 1 94 ? -4.859 -2.935 7.948 1.00 89.25 94 TYR A C 1
ATOM 749 O O . TYR A 1 94 ? -3.676 -2.896 7.624 1.00 89.25 94 TYR A O 1
ATOM 757 N N . ARG A 1 95 ? -5.730 -2.001 7.550 1.00 92.38 95 ARG A N 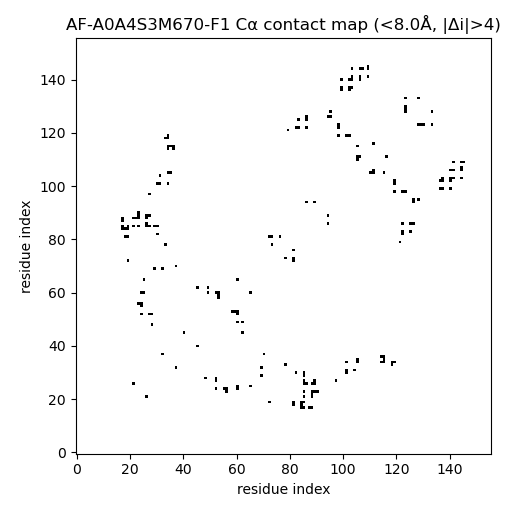1
ATOM 758 C CA . ARG A 1 95 ? -5.404 -0.977 6.547 1.00 92.38 95 ARG A CA 1
ATOM 759 C C . ARG A 1 95 ? -4.231 -0.089 6.956 1.00 92.38 95 ARG A C 1
ATOM 761 O O . ARG A 1 95 ? -3.306 0.068 6.169 1.00 92.38 95 ARG A O 1
ATOM 768 N N . GLU A 1 96 ? -4.204 0.419 8.194 1.00 92.69 96 GLU A N 1
ATOM 769 C CA . GLU A 1 96 ? -3.053 1.210 8.671 1.00 92.69 96 GLU A CA 1
ATOM 770 C C . GLU A 1 96 ? -1.756 0.388 8.698 1.00 92.69 96 GLU A C 1
ATOM 772 O O . GLU A 1 96 ? -0.678 0.914 8.436 1.00 92.69 96 GLU A O 1
ATOM 777 N N . THR A 1 97 ? -1.847 -0.908 9.013 1.00 90.44 97 THR A N 1
ATOM 778 C CA . THR A 1 97 ? -0.673 -1.791 9.043 1.00 90.44 97 THR A CA 1
ATOM 779 C C . THR A 1 97 ? -0.148 -2.053 7.636 1.00 90.44 97 THR A C 1
ATOM 781 O O . THR A 1 97 ? 1.059 -2.004 7.422 1.00 90.44 97 THR A O 1
ATOM 784 N N . VAL A 1 98 ? -1.048 -2.282 6.675 1.00 89.88 98 VAL A N 1
ATOM 785 C CA . VAL A 1 98 ? -0.703 -2.413 5.256 1.00 89.88 98 VAL A CA 1
ATOM 786 C C . VAL A 1 98 ? -0.077 -1.116 4.748 1.00 89.88 98 VAL A C 1
ATOM 788 O O . VAL A 1 98 ? 0.983 -1.169 4.142 1.00 89.88 98 VAL A O 1
ATOM 791 N N . PHE A 1 99 ? -0.651 0.047 5.072 1.00 92.81 99 PHE A N 1
ATOM 792 C CA . PHE A 1 99 ? -0.067 1.347 4.727 1.00 92.81 99 PHE A CA 1
ATOM 793 C C . PHE A 1 99 ? 1.363 1.497 5.255 1.00 92.81 99 PHE A C 1
ATOM 795 O O . PHE A 1 99 ? 2.280 1.787 4.492 1.00 92.81 99 PHE A O 1
ATOM 802 N N . ALA A 1 100 ? 1.569 1.252 6.552 1.00 90.62 100 ALA A N 1
ATOM 803 C CA . ALA A 1 100 ? 2.882 1.370 7.177 1.00 90.62 100 ALA A CA 1
ATOM 804 C C . ALA A 1 100 ? 3.924 0.448 6.546 1.00 90.62 100 ALA A C 1
ATOM 806 O O . ALA A 1 100 ? 5.103 0.784 6.490 1.00 90.62 100 ALA A O 1
ATOM 807 N N . TRP A 1 101 ? 3.482 -0.702 6.059 1.00 87.00 101 TRP A N 1
ATOM 808 C CA . TRP A 1 101 ? 4.343 -1.632 5.365 1.00 87.00 101 TRP A CA 1
ATOM 809 C C . TRP A 1 101 ? 4.669 -1.215 3.929 1.00 87.00 101 TRP A C 1
ATOM 811 O O . TRP A 1 101 ? 5.817 -1.337 3.516 1.00 87.00 101 TRP A O 1
ATOM 821 N N . LEU A 1 102 ? 3.699 -0.703 3.176 1.00 87.31 102 LEU A N 1
ATOM 822 C CA . LEU A 1 102 ? 3.950 -0.191 1.829 1.00 87.31 102 LEU A CA 1
ATOM 823 C C . LEU A 1 102 ? 4.971 0.954 1.872 1.00 87.31 102 LEU A C 1
ATOM 825 O O . LEU A 1 102 ? 5.930 0.959 1.109 1.00 87.31 102 LEU A O 1
ATOM 829 N N . VAL A 1 103 ? 4.822 1.856 2.847 1.00 87.62 103 VAL A N 1
ATOM 830 C CA . VAL A 1 103 ? 5.797 2.914 3.146 1.00 87.62 103 VAL A CA 1
ATOM 831 C C . VAL A 1 103 ? 7.177 2.338 3.472 1.00 87.62 103 VAL A C 1
ATOM 833 O O . VAL A 1 103 ? 8.186 2.847 3.001 1.00 87.62 103 VAL A O 1
ATOM 836 N N . ASP A 1 104 ? 7.235 1.282 4.280 1.00 83.19 104 ASP A N 1
ATOM 837 C CA . ASP A 1 104 ? 8.491 0.622 4.639 1.00 83.19 104 ASP A CA 1
ATOM 838 C C . ASP A 1 104 ? 9.204 -0.007 3.434 1.00 83.19 104 ASP A C 1
ATOM 840 O O . ASP A 1 104 ? 10.429 0.075 3.340 1.00 83.19 104 ASP A O 1
ATOM 844 N N . GLY A 1 105 ? 8.434 -0.607 2.520 1.00 78.00 105 GLY A N 1
ATOM 845 C CA . GLY A 1 105 ? 8.935 -1.185 1.275 1.00 78.00 105 GLY A CA 1
ATOM 846 C C . GLY A 1 105 ? 9.585 -0.133 0.383 1.00 78.00 105 GLY A C 1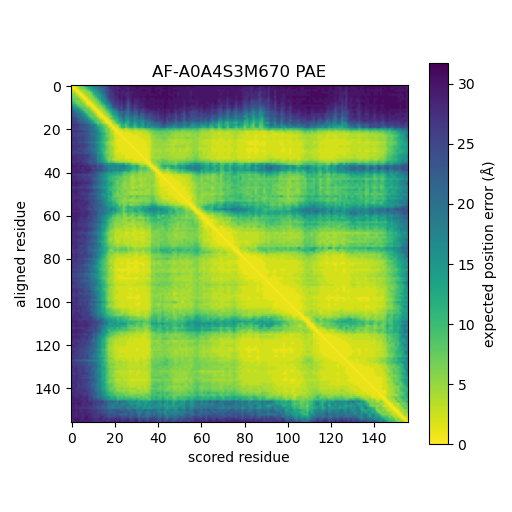
ATOM 847 O O . GLY A 1 105 ? 10.728 -0.313 -0.022 1.00 78.00 105 GLY A O 1
ATOM 848 N N . VAL A 1 106 ? 8.902 0.993 0.165 1.00 78.12 106 VAL A N 1
ATOM 849 C CA . VAL A 1 106 ? 9.450 2.110 -0.623 1.00 78.12 106 VAL A CA 1
ATOM 850 C C . VAL A 1 106 ? 10.646 2.757 0.070 1.00 78.12 106 VAL A C 1
ATOM 852 O O . VAL A 1 106 ? 11.650 3.059 -0.553 1.00 78.12 106 VAL A O 1
ATOM 855 N N . ALA A 1 107 ? 10.604 2.922 1.392 1.00 74.81 107 ALA A N 1
ATOM 856 C CA . ALA A 1 107 ? 11.691 3.549 2.140 1.00 74.81 107 ALA A CA 1
ATOM 857 C C . ALA A 1 107 ? 12.974 2.696 2.231 1.00 74.81 107 ALA A C 1
ATOM 859 O O . ALA A 1 107 ? 13.903 3.076 2.956 1.00 74.81 107 ALA A O 1
ATOM 860 N N . ALA A 1 108 ? 13.029 1.513 1.613 1.00 70.88 108 ALA A N 1
ATOM 861 C CA . ALA A 1 108 ? 14.144 0.580 1.751 1.00 70.88 108 ALA A CA 1
ATOM 862 C C . ALA A 1 108 ? 15.436 1.086 1.079 1.00 70.88 108 ALA A C 1
ATOM 864 O O . ALA A 1 108 ? 16.540 0.861 1.594 1.00 70.88 108 ALA A O 1
ATOM 865 N N . ASP A 1 109 ? 15.328 1.825 -0.023 1.00 66.62 109 ASP A N 1
ATOM 866 C CA . ASP A 1 109 ? 16.454 2.371 -0.796 1.00 66.62 109 ASP A CA 1
ATOM 867 C C . ASP A 1 109 ? 16.839 3.821 -0.398 1.00 66.62 109 ASP A C 1
ATOM 869 O O . ASP A 1 109 ? 17.748 4.427 -0.972 1.00 66.62 109 ASP A O 1
ATOM 873 N N . ASP A 1 110 ? 16.227 4.335 0.677 1.00 62.31 110 ASP A N 1
ATOM 874 C CA . ASP A 1 110 ? 16.329 5.707 1.199 1.00 62.31 110 ASP A CA 1
ATOM 875 C C . ASP A 1 110 ? 15.804 6.819 0.263 1.00 62.31 110 ASP A C 1
ATOM 877 O O . ASP A 1 110 ? 16.023 7.995 0.576 1.00 62.31 110 ASP A O 1
ATOM 881 N N . HIS A 1 111 ? 15.113 6.501 -0.839 1.00 64.06 111 HIS A N 1
ATOM 882 C CA . HIS A 1 111 ? 14.601 7.503 -1.779 1.00 64.06 111 HIS A CA 1
ATOM 883 C C . HIS A 1 111 ? 13.176 7.184 -2.231 1.00 64.06 111 HIS A C 1
ATOM 885 O O . HIS A 1 111 ? 12.923 6.161 -2.837 1.00 64.06 111 HIS A O 1
ATOM 891 N N . TYR A 1 112 ? 12.251 8.120 -2.019 1.00 66.62 112 TYR A N 1
ATOM 892 C CA . TYR A 1 112 ? 10.944 8.054 -2.668 1.00 66.62 112 TYR A CA 1
ATOM 893 C C . TYR A 1 112 ? 11.062 8.644 -4.070 1.00 66.62 112 TYR A C 1
ATOM 895 O O . TYR A 1 112 ? 11.526 9.779 -4.234 1.00 66.62 112 TYR A O 1
ATOM 903 N N . THR A 1 113 ? 10.633 7.900 -5.079 1.00 72.50 113 THR A N 1
ATOM 904 C CA . THR A 1 113 ? 10.340 8.481 -6.388 1.00 72.50 113 THR A CA 1
ATOM 905 C C . THR A 1 113 ? 9.038 9.287 -6.323 1.00 72.50 113 THR A C 1
ATOM 907 O O . THR A 1 113 ? 8.188 9.059 -5.460 1.00 72.50 113 THR A O 1
ATOM 910 N N . TYR A 1 114 ? 8.865 10.245 -7.242 1.00 73.00 114 TYR A N 1
ATOM 911 C CA . TYR A 1 114 ? 7.626 11.032 -7.323 1.00 73.00 114 TYR A CA 1
ATOM 912 C C . TYR A 1 114 ? 6.393 10.139 -7.544 1.00 73.00 114 TYR A C 1
ATOM 914 O O . TYR A 1 114 ? 5.351 10.375 -6.938 1.00 73.00 114 TYR A O 1
ATOM 922 N N . ASP A 1 115 ? 6.535 9.079 -8.346 1.00 77.69 115 ASP A N 1
ATOM 923 C CA . ASP A 1 115 ? 5.445 8.147 -8.645 1.00 77.69 115 ASP A CA 1
ATOM 924 C C . ASP A 1 115 ? 5.026 7.341 -7.399 1.00 77.69 115 ASP A C 1
ATOM 926 O O . ASP A 1 115 ? 3.837 7.136 -7.151 1.00 77.69 115 ASP A O 1
ATOM 930 N N . GLU A 1 116 ? 5.982 6.912 -6.570 1.00 79.38 116 GLU A N 1
ATOM 931 C CA . GLU A 1 116 ? 5.691 6.204 -5.318 1.00 79.38 116 GLU A CA 1
ATOM 932 C C . GLU A 1 116 ? 5.000 7.105 -4.292 1.00 79.38 116 GLU A C 1
ATOM 934 O O . GLU A 1 116 ? 4.070 6.664 -3.611 1.00 79.38 116 GLU A O 1
ATOM 939 N N . GLU A 1 117 ? 5.426 8.367 -4.182 1.00 83.38 117 GLU A N 1
ATOM 940 C CA . GLU A 1 117 ? 4.814 9.333 -3.268 1.00 83.38 117 GLU A CA 1
ATOM 941 C C . GLU A 1 117 ? 3.338 9.578 -3.623 1.00 83.38 117 GLU A C 1
ATOM 943 O O . GLU A 1 117 ? 2.479 9.556 -2.734 1.00 83.38 117 GLU A O 1
ATOM 948 N N . ASP A 1 118 ? 3.019 9.703 -4.915 1.00 87.44 118 ASP A N 1
ATOM 949 C CA . ASP A 1 118 ? 1.646 9.865 -5.400 1.00 87.44 118 ASP A CA 1
ATOM 950 C C . ASP A 1 118 ? 0.760 8.660 -5.035 1.00 87.44 118 ASP A C 1
ATOM 952 O O . ASP A 1 118 ? -0.366 8.833 -4.548 1.00 87.44 118 ASP A O 1
ATOM 956 N N . TYR A 1 119 ? 1.264 7.428 -5.180 1.00 89.19 119 TYR A N 1
ATOM 957 C CA . TYR A 1 119 ? 0.511 6.239 -4.767 1.00 89.19 119 TYR A CA 1
ATOM 958 C C . TYR A 1 119 ? 0.338 6.141 -3.252 1.00 89.19 119 TYR A C 1
ATOM 960 O O . TYR A 1 119 ? -0.741 5.769 -2.787 1.00 89.19 119 TYR A O 1
ATOM 968 N N . ILE A 1 120 ? 1.355 6.495 -2.465 1.00 89.69 120 ILE A N 1
ATOM 969 C CA . ILE A 1 120 ? 1.253 6.515 -1.000 1.00 89.69 120 ILE A CA 1
ATOM 970 C C . ILE A 1 120 ? 0.199 7.531 -0.547 1.00 89.69 120 ILE A C 1
ATOM 972 O O . ILE A 1 120 ? -0.618 7.226 0.327 1.00 89.69 120 ILE A O 1
ATOM 976 N N . ILE A 1 121 ? 0.159 8.712 -1.168 1.00 91.25 121 ILE A N 1
ATOM 977 C CA . ILE A 1 121 ? -0.863 9.733 -0.910 1.00 91.25 121 ILE A CA 1
ATOM 978 C C . ILE A 1 121 ? -2.259 9.207 -1.255 1.00 91.25 121 ILE A C 1
ATOM 980 O O . ILE A 1 121 ? -3.177 9.327 -0.440 1.00 91.25 121 ILE A O 1
ATOM 984 N N . LEU A 1 122 ? -2.415 8.576 -2.417 1.00 92.56 122 LEU A N 1
ATOM 985 C CA . LEU A 1 122 ? -3.690 8.010 -2.843 1.00 92.56 122 LEU A CA 1
ATOM 986 C C . LEU A 1 122 ? -4.179 6.904 -1.896 1.00 92.56 122 LEU A C 1
ATOM 988 O O . LEU A 1 122 ? -5.346 6.878 -1.508 1.00 92.56 122 LEU A O 1
ATOM 992 N N . ILE A 1 123 ? -3.286 6.004 -1.483 1.00 94.19 123 ILE A N 1
ATOM 993 C CA . ILE A 1 123 ? -3.611 4.915 -0.557 1.00 94.19 123 ILE A CA 1
ATOM 994 C C . ILE A 1 123 ? -3.981 5.467 0.822 1.00 94.19 123 ILE A C 1
ATOM 996 O O . ILE A 1 123 ? -4.947 4.994 1.422 1.00 94.19 123 ILE A O 1
ATOM 1000 N N . ARG A 1 124 ? -3.266 6.486 1.321 1.00 95.38 124 ARG A N 1
ATOM 1001 C CA . ARG A 1 124 ? -3.628 7.195 2.560 1.00 95.38 124 ARG A CA 1
ATOM 1002 C C . ARG A 1 124 ? -5.071 7.696 2.491 1.00 95.38 124 ARG A C 1
ATOM 1004 O O . ARG A 1 124 ? -5.834 7.476 3.435 1.00 95.38 124 ARG A O 1
ATOM 1011 N N . ASP A 1 125 ? -5.425 8.355 1.391 1.00 95.19 125 ASP A N 1
ATOM 1012 C CA . ASP A 1 125 ? -6.744 8.962 1.206 1.00 95.19 125 ASP A CA 1
ATOM 1013 C C . ASP A 1 125 ? -7.850 7.908 1.101 1.00 95.19 125 ASP A C 1
ATOM 1015 O O . ASP A 1 125 ? -8.887 8.047 1.748 1.00 95.19 125 ASP A O 1
ATOM 1019 N N . GLU A 1 126 ? -7.610 6.808 0.384 1.00 94.44 126 GLU A N 1
ATOM 1020 C CA . GLU A 1 126 ? -8.563 5.694 0.283 1.00 94.44 126 GLU A CA 1
ATOM 1021 C C . GLU A 1 126 ? -8.738 4.930 1.610 1.00 94.44 126 GLU A C 1
ATOM 1023 O O . GLU A 1 126 ? -9.814 4.400 1.890 1.00 94.44 126 GLU A O 1
ATOM 1028 N N . ILE A 1 127 ? -7.714 4.899 2.470 1.00 93.88 127 ILE A N 1
ATOM 1029 C CA . ILE A 1 127 ? -7.827 4.361 3.837 1.00 93.88 127 ILE A CA 1
ATOM 1030 C C . ILE A 1 127 ? -8.569 5.337 4.767 1.00 93.88 127 ILE A C 1
ATOM 1032 O O . ILE A 1 127 ? -9.121 4.906 5.780 1.00 93.88 127 ILE A O 1
ATOM 1036 N N . GLY A 1 128 ? -8.608 6.630 4.434 1.00 93.44 128 GLY A N 1
ATOM 1037 C CA . GLY A 1 128 ? -9.145 7.684 5.297 1.00 93.44 128 GLY A CA 1
ATOM 1038 C C . GLY A 1 128 ? -8.193 8.077 6.432 1.00 93.44 128 GLY A C 1
ATOM 1039 O O . GLY A 1 128 ? -8.638 8.500 7.499 1.00 93.44 128 GLY A O 1
ATOM 1040 N N . MET A 1 129 ? -6.883 7.910 6.232 1.00 95.31 129 MET A N 1
ATOM 1041 C CA . MET A 1 129 ? -5.863 8.227 7.232 1.00 95.31 129 MET A CA 1
ATOM 1042 C C . MET A 1 129 ? -5.522 9.725 7.225 1.00 95.31 129 MET A C 1
ATOM 1044 O O . MET A 1 129 ? -5.357 10.333 6.170 1.00 95.31 129 MET A O 1
ATOM 1048 N N . SER A 1 130 ? -5.356 10.330 8.408 1.00 95.56 130 SER A N 1
ATOM 1049 C CA . SER A 1 130 ? -4.930 11.733 8.498 1.00 95.56 130 SER A CA 1
ATOM 1050 C C . SER A 1 130 ? -3.491 11.925 8.007 1.00 95.56 130 SER A C 1
ATOM 1052 O O . SER A 1 130 ? -2.646 11.030 8.122 1.00 95.56 130 SER A O 1
ATOM 1054 N N . LYS A 1 131 ? -3.179 13.123 7.502 1.00 93.62 131 LYS A N 1
ATOM 1055 C CA . LYS A 1 131 ? -1.827 13.459 7.038 1.00 93.62 131 LYS A CA 1
ATOM 1056 C C . LYS A 1 131 ? -0.800 13.378 8.169 1.00 93.62 131 LYS A C 1
ATOM 1058 O O . LYS A 1 131 ? 0.303 12.893 7.959 1.00 93.62 131 LYS A O 1
ATOM 1063 N N . GLU A 1 132 ? -1.165 13.800 9.376 1.00 94.69 132 GLU A N 1
ATOM 1064 C CA . GLU A 1 132 ? -0.296 13.742 10.557 1.00 94.69 132 GLU A CA 1
ATOM 1065 C C . GLU A 1 132 ? 0.050 12.294 10.917 1.00 94.69 132 GLU A C 1
ATOM 1067 O O . GLU A 1 132 ? 1.206 11.980 11.199 1.00 94.69 132 GLU A O 1
ATOM 1072 N N . ARG A 1 133 ? -0.947 11.400 10.870 1.00 93.81 133 ARG A N 1
ATOM 1073 C CA . ARG A 1 133 ? -0.771 9.966 11.125 1.00 93.81 133 ARG A CA 1
ATOM 1074 C C . ARG A 1 133 ? 0.127 9.321 10.069 1.00 93.81 133 ARG A C 1
ATOM 1076 O O . ARG A 1 133 ? 1.037 8.579 10.431 1.00 93.81 133 ARG A O 1
ATOM 1083 N N . ALA A 1 134 ? -0.102 9.634 8.794 1.00 92.50 134 ALA A N 1
ATOM 1084 C CA . ALA A 1 134 ? 0.701 9.136 7.682 1.00 92.50 134 ALA A CA 1
ATOM 1085 C C . ALA A 1 134 ? 2.163 9.598 7.781 1.00 92.50 134 ALA A C 1
ATOM 1087 O O . ALA A 1 134 ? 3.070 8.772 7.720 1.00 92.50 134 ALA A O 1
ATOM 1088 N N . ASN A 1 135 ? 2.389 10.891 8.033 1.00 91.50 135 ASN A N 1
ATOM 1089 C CA . ASN A 1 135 ? 3.730 11.454 8.196 1.00 91.50 135 ASN A CA 1
ATOM 1090 C C . ASN A 1 135 ? 4.484 10.801 9.361 1.00 91.50 135 ASN A C 1
ATOM 1092 O O . ASN A 1 135 ? 5.645 10.438 9.210 1.00 91.50 135 ASN A O 1
ATOM 1096 N N . LEU A 1 136 ? 3.815 10.575 10.498 1.00 92.75 136 LEU A N 1
ATOM 1097 C CA . LEU A 1 136 ? 4.424 9.876 11.630 1.00 92.75 136 LEU A CA 1
ATOM 1098 C C . LEU A 1 136 ? 4.882 8.460 11.249 1.00 92.75 136 LEU A C 1
ATOM 1100 O O . LEU A 1 136 ? 5.960 8.028 11.652 1.00 92.75 136 LEU A O 1
ATOM 1104 N N . ILE A 1 137 ? 4.071 7.729 10.482 1.00 91.62 137 ILE A N 1
ATOM 1105 C CA . ILE A 1 137 ? 4.429 6.393 9.992 1.00 91.62 137 ILE A CA 1
ATOM 1106 C C . ILE A 1 137 ? 5.649 6.471 9.065 1.00 91.62 137 ILE A C 1
ATOM 1108 O O . ILE A 1 137 ? 6.599 5.709 9.254 1.00 91.62 137 ILE A O 1
ATOM 1112 N N . MET A 1 138 ? 5.658 7.410 8.116 1.00 86.94 138 MET A N 1
ATOM 1113 C CA . MET A 1 138 ? 6.785 7.630 7.201 1.00 86.94 138 MET A CA 1
ATOM 1114 C C . MET A 1 138 ? 8.079 7.977 7.944 1.00 86.94 138 MET A C 1
ATOM 1116 O O . MET A 1 138 ? 9.131 7.399 7.650 1.00 86.94 138 MET A O 1
ATOM 1120 N N . ASP A 1 139 ? 8.008 8.842 8.956 1.00 86.88 139 ASP A N 1
ATOM 1121 C CA . ASP A 1 139 ? 9.150 9.203 9.797 1.00 86.88 139 ASP A CA 1
ATOM 1122 C C . ASP A 1 139 ? 9.702 7.983 10.544 1.00 86.88 139 ASP A C 1
ATOM 1124 O O . ASP A 1 139 ? 10.908 7.719 10.522 1.00 86.88 139 ASP A O 1
ATOM 1128 N N . VAL A 1 140 ? 8.823 7.198 11.178 1.00 87.62 140 VAL A N 1
ATOM 1129 C CA . VAL A 1 140 ? 9.213 5.992 11.924 1.00 87.62 140 VAL A CA 1
ATOM 1130 C C . VAL A 1 140 ? 9.891 4.969 11.011 1.00 87.62 140 VAL A C 1
ATOM 1132 O O . VAL A 1 140 ? 10.936 4.428 11.388 1.00 87.62 140 VAL A O 1
ATOM 1135 N N . MET A 1 141 ? 9.355 4.722 9.812 1.00 85.44 141 MET A N 1
ATOM 1136 C CA . MET A 1 141 ? 9.952 3.771 8.864 1.00 85.44 141 MET A CA 1
ATOM 1137 C C . MET A 1 141 ? 11.292 4.266 8.322 1.00 85.44 141 MET A C 1
ATOM 1139 O O . MET A 1 141 ? 12.265 3.511 8.294 1.00 85.44 141 MET A O 1
ATOM 1143 N N . THR A 1 142 ? 11.401 5.562 8.029 1.00 79.12 142 THR A N 1
ATOM 1144 C CA . THR A 1 142 ? 12.667 6.183 7.619 1.00 79.12 142 THR A CA 1
ATOM 1145 C C . THR A 1 142 ? 13.740 6.047 8.706 1.00 79.12 142 THR A C 1
ATOM 1147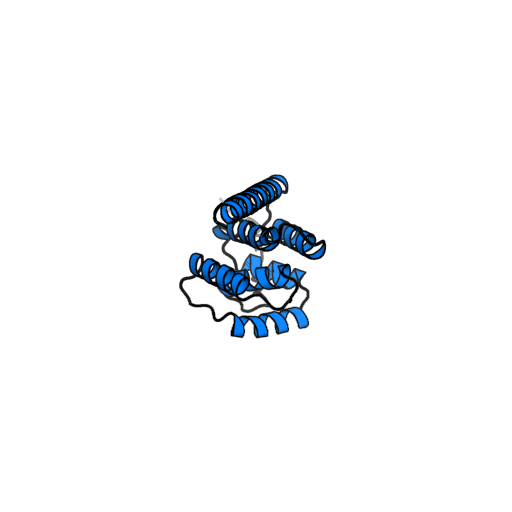 O O . THR A 1 142 ? 14.885 5.684 8.423 1.00 79.12 142 THR A O 1
ATOM 1150 N N . ILE A 1 143 ? 13.392 6.300 9.975 1.00 82.50 143 ILE A N 1
ATOM 1151 C CA . ILE A 1 143 ? 14.311 6.128 11.114 1.00 82.50 143 ILE A CA 1
ATOM 1152 C C . ILE A 1 143 ? 14.743 4.663 11.242 1.00 82.50 143 IL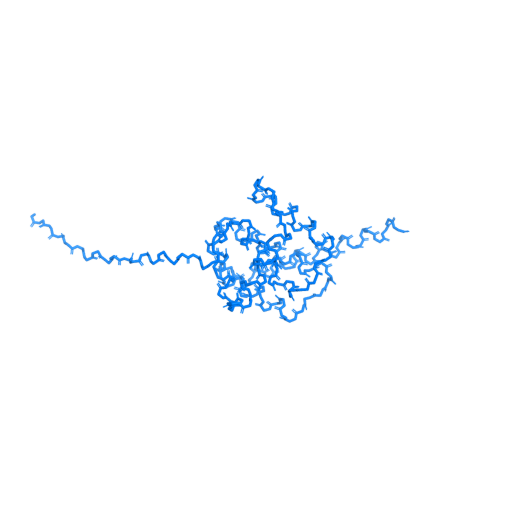E A C 1
ATOM 1154 O O . ILE A 1 143 ? 15.932 4.385 11.438 1.00 82.50 143 ILE A O 1
ATOM 1158 N N . LYS A 1 144 ? 13.795 3.725 11.125 1.00 82.00 144 LYS A N 1
ATOM 1159 C CA . LYS A 1 144 ? 14.061 2.283 11.190 1.00 82.00 144 LYS A CA 1
ATOM 1160 C C . LYS A 1 144 ? 15.079 1.861 10.124 1.00 82.00 144 LYS A C 1
ATOM 1162 O O . LYS A 1 144 ? 16.077 1.224 10.470 1.00 82.00 144 LYS A O 1
ATOM 1167 N N . ASN A 1 145 ? 14.876 2.269 8.871 1.00 71.94 145 ASN A N 1
ATOM 1168 C CA . ASN A 1 145 ? 15.726 1.872 7.745 1.00 71.94 145 ASN A CA 1
ATOM 1169 C C . ASN A 1 145 ? 17.130 2.494 7.826 1.00 71.94 145 ASN A C 1
ATOM 1171 O O . ASN A 1 145 ? 18.130 1.785 7.669 1.00 71.94 145 ASN A O 1
ATOM 1175 N N . LYS A 1 146 ? 17.238 3.766 8.240 1.00 73.38 146 LYS A N 1
ATOM 1176 C CA . LYS A 1 146 ? 18.536 4.410 8.526 1.00 73.38 146 LYS A CA 1
ATOM 1177 C C . LYS A 1 146 ? 19.312 3.697 9.637 1.00 73.38 146 LYS A C 1
ATOM 1179 O O . LYS A 1 146 ? 20.521 3.477 9.517 1.00 73.38 146 LYS A O 1
ATOM 1184 N N . LYS A 1 147 ? 18.635 3.308 10.724 1.00 62.34 147 LYS A N 1
ATOM 1185 C CA . LYS A 1 147 ? 19.266 2.610 11.855 1.00 62.34 147 LYS A CA 1
ATOM 1186 C C . LYS A 1 147 ? 19.764 1.221 11.454 1.00 62.34 147 LYS A C 1
ATOM 1188 O O . LYS A 1 147 ? 20.875 0.857 11.837 1.00 62.34 147 LYS A O 1
ATOM 1193 N N . TYR A 1 148 ? 18.997 0.481 10.655 1.00 58.69 148 TYR A N 1
ATOM 1194 C CA . TYR A 1 148 ? 19.374 -0.857 10.192 1.00 58.69 148 TYR A CA 1
ATOM 1195 C C . TYR A 1 148 ? 20.640 -0.829 9.318 1.00 58.69 148 TYR A C 1
ATOM 1197 O O . TYR A 1 148 ? 21.592 -1.561 9.586 1.00 58.69 148 TYR A O 1
ATOM 1205 N N . LYS A 1 149 ? 20.724 0.114 8.367 1.00 58.16 149 LYS A N 1
ATOM 1206 C CA . LYS A 1 149 ? 21.927 0.338 7.538 1.00 58.16 149 LYS A CA 1
ATOM 1207 C C . LYS A 1 149 ? 23.163 0.739 8.353 1.00 58.16 149 LYS A C 1
ATOM 1209 O O . LYS A 1 149 ? 24.287 0.391 7.999 1.00 58.16 149 LYS A O 1
ATOM 1214 N N . SER A 1 150 ? 22.982 1.473 9.453 1.00 60.97 150 SER A N 1
ATOM 1215 C CA . SER A 1 150 ? 24.101 1.868 10.324 1.00 60.97 150 SER A CA 1
ATOM 1216 C C . SER A 1 150 ? 24.690 0.706 11.135 1.00 60.97 150 SER A C 1
ATOM 1218 O O . SER A 1 150 ? 25.858 0.761 11.518 1.00 60.97 150 SER A O 1
ATOM 1220 N N . LEU A 1 151 ? 23.890 -0.333 11.396 1.00 59.72 151 LEU A N 1
ATOM 1221 C CA . LEU A 1 151 ? 24.308 -1.533 12.120 1.00 59.72 151 LEU A CA 1
ATOM 1222 C C . LEU A 1 151 ? 24.986 -2.539 11.185 1.00 59.72 151 LEU A C 1
ATOM 1224 O O . LEU A 1 151 ? 26.052 -3.035 11.531 1.00 59.72 151 LEU A O 1
ATOM 1228 N N . SER A 1 152 ? 24.457 -2.749 9.975 1.00 57.75 152 SER A N 1
ATOM 1229 C CA . SER A 1 152 ? 25.070 -3.661 8.996 1.00 57.75 152 SER A CA 1
ATOM 1230 C C . SER A 1 152 ? 26.471 -3.220 8.554 1.00 57.75 152 SER A C 1
ATOM 1232 O O . SER A 1 152 ? 27.352 -4.052 8.371 1.00 57.75 152 SER A O 1
ATOM 1234 N N . ARG A 1 153 ? 26.727 -1.906 8.473 1.00 53.84 153 ARG A N 1
ATOM 1235 C CA . ARG A 1 153 ? 28.063 -1.350 8.173 1.00 53.84 153 ARG A CA 1
ATOM 1236 C C . ARG A 1 153 ? 29.096 -1.523 9.290 1.00 53.84 153 ARG A C 1
ATOM 1238 O O . ARG A 1 153 ? 30.268 -1.279 9.042 1.00 53.84 153 ARG A O 1
ATOM 1245 N N . LYS A 1 154 ? 28.684 -1.865 10.514 1.00 50.31 154 LYS A N 1
ATOM 1246 C CA . LYS A 1 154 ? 29.611 -2.121 11.633 1.00 50.31 154 LYS A CA 1
ATOM 1247 C C . LYS A 1 154 ? 30.027 -3.588 11.739 1.00 50.31 154 LYS A C 1
ATOM 1249 O O . LYS A 1 154 ? 30.949 -3.885 12.490 1.00 50.31 154 LYS A O 1
ATOM 1254 N N . GLU A 1 155 ? 29.346 -4.475 11.021 1.00 47.69 155 GLU A N 1
ATOM 1255 C CA . GLU A 1 155 ? 29.614 -5.917 11.000 1.00 47.69 155 GLU A CA 1
ATOM 1256 C C . GLU A 1 155 ? 30.363 -6.363 9.727 1.00 47.69 155 GLU A C 1
ATOM 1258 O O . GLU A 1 155 ? 30.592 -7.556 9.542 1.00 47.69 155 GLU A O 1
ATOM 1263 N N . SER A 1 156 ? 30.752 -5.413 8.863 1.00 42.72 156 SER A N 1
ATOM 1264 C CA . SER A 1 156 ? 31.613 -5.606 7.679 1.00 42.72 156 SER A CA 1
ATOM 1265 C C . SER A 1 156 ? 33.004 -5.030 7.923 1.00 42.72 156 SER A C 1
ATOM 1267 O O . SER A 1 156 ? 33.980 -5.637 7.434 1.00 42.72 156 SER A O 1
#

pLDDT: mean 74.11, std 17.38, range [31.69, 95.56]

Sequence (156 aa):
MDGDQMSKNNMTTIKVSPLCGLDEQEAIMCLAYIIMGTHNFTPEEINSYQAMARKFCSAELDLMKCQDKFHDMLRDHKNEKIIKDCIQVIREKYRETVFAWLVDGVAADDHYTYDEEDYIILIRDEIGMSKERANLIMDVMTIKNKKYKSLSRKES

Mean predicted aligned error: 10.58 Å

Radius of gyratio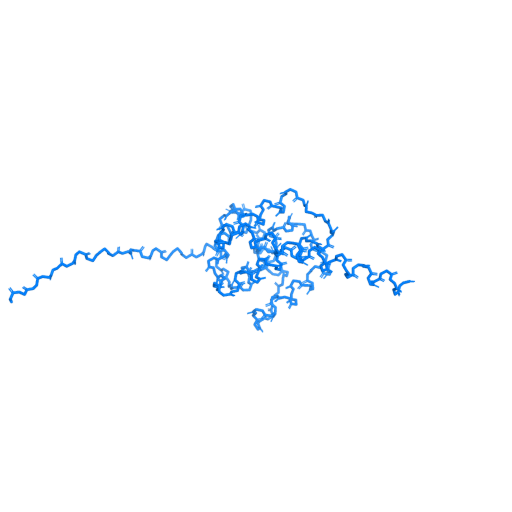n: 19.05 Å; Cα contacts (8 Å, |Δi|>4): 114; chains: 1; bounding box: 85×34×37 Å

InterPro domains:
  IPR029024 TerB-like [G3DSA:1.10.3680.10] (16-151)
  IPR029024 TerB-like [SSF158682] (30-141)

Organism: NCBI:txid1227945